Protein AF-A0A327KRS1-F1 (afdb_monomer)

Nearest PDB structures (foldseek):
  7c1i-assembly2_E  TM=8.859E-01  e=3.711E-02  Pseudomonas aeruginosa
  2a0b-assembly1_A  TM=8.156E-01  e=4.240E-01  Escherichia coli
  8rqj-assembly1_A  TM=5.966E-01  e=6.302E-02  Thermochaetoides thermophila
  8pbw-assembly1_B  TM=5.600E-01  e=7.387E-02  Thermochaetoides thermophila
  6zdv-assembly1_A  TM=6.698E-01  e=2.308E+00  Homo sapiens

Mean predicted aligned error: 3.12 Å

Radius of gyration: 14.36 Å; Cα contact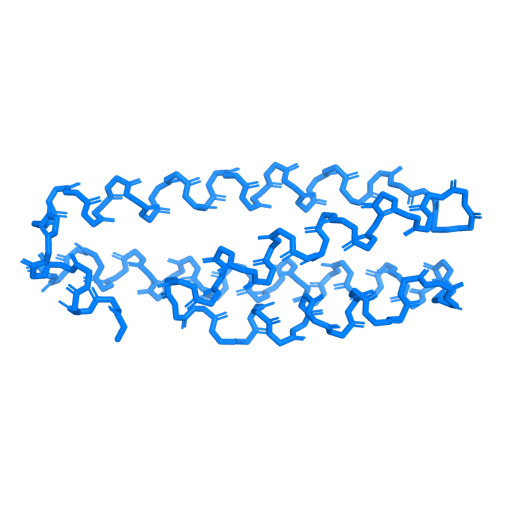s (8 Å, |Δi|>4): 101; chains: 1; bounding box: 36×22×40 Å

Organism: NCBI:txid29408

Sequence (107 aa):
MLAMLAEEIGEDGLALAVQVFLRESDARLARMSDLCPELARDTIAVEAHTLKGAAATLGAVALAALAAELEADAAIITTEDYRVQIARLDTALAHARTHLVALAAAA

InterPro domains:
  IPR008207 Signal transduction histidine kinase, phosphotransfer (Hpt) domain [PF01627] (18-96)
  IPR008207 Signal transduction histidine kinase, phosphotransfer (Hpt) domain [PS50894] (10-103)
  IPR036641 HPT domain superfamily [G3DSA:1.20.120.160] (1-102)
  IPR036641 HPT domain superfamily [SSF47226] (2-100)

Structure (mmCIF, N/CA/C/O backbone):
data_AF-A0A327KRS1-F1
#
_entry.id   AF-A0A327KRS1-F1
#
loop_
_atom_site.group_PDB
_atom_site.id
_atom_site.type_symbol
_atom_site.label_atom_id
_atom_site.label_alt_id
_atom_site.label_comp_id
_atom_site.label_asym_id
_atom_site.label_entity_id
_atom_site.label_seq_id
_atom_site.pdbx_PDB_ins_code
_atom_site.Cartn_x
_atom_site.Cartn_y
_atom_site.Cartn_z
_atom_site.occupancy
_atom_site.B_iso_or_equiv
_atom_site.auth_seq_id
_atom_site.auth_comp_id
_atom_site.auth_asym_id
_atom_site.auth_atom_id
_atom_site.pdbx_PDB_model_num
ATOM 1 N N . MET A 1 1 ? -7.686 11.705 12.183 1.00 69.31 1 MET A N 1
ATOM 2 C CA . MET A 1 1 ? -8.162 11.066 10.937 1.00 69.31 1 MET A CA 1
ATOM 3 C C . MET A 1 1 ? -9.097 9.909 11.262 1.00 69.31 1 MET A C 1
ATOM 5 O O . MET A 1 1 ? -10.284 10.080 11.065 1.00 69.31 1 MET A O 1
ATOM 9 N N . LEU A 1 2 ? -8.619 8.817 11.874 1.00 73.69 2 LEU A N 1
ATOM 10 C CA . LEU A 1 2 ? -9.471 7.675 12.262 1.00 73.69 2 LEU A CA 1
ATOM 11 C C . LEU A 1 2 ? -10.607 8.031 13.229 1.00 73.69 2 LEU A C 1
ATOM 13 O O . LEU A 1 2 ? -11.724 7.593 13.011 1.00 73.69 2 LEU A O 1
ATOM 17 N N . ALA A 1 3 ? -10.345 8.871 14.237 1.00 70.44 3 ALA A N 1
ATOM 18 C CA . ALA A 1 3 ? -11.387 9.335 15.159 1.00 70.44 3 ALA A CA 1
ATOM 19 C C . ALA A 1 3 ? -12.515 10.113 14.448 1.00 70.44 3 ALA A C 1
ATOM 21 O O . ALA A 1 3 ? -13.676 9.931 14.774 1.00 70.44 3 ALA A O 1
ATOM 22 N N . MET A 1 4 ? -12.183 10.910 13.422 1.00 73.12 4 MET A N 1
ATOM 23 C CA . MET A 1 4 ? -13.196 11.617 12.622 1.00 73.12 4 MET A CA 1
ATOM 24 C C . MET A 1 4 ? -14.008 10.643 11.762 1.00 73.12 4 MET A C 1
ATOM 26 O O . MET A 1 4 ? -15.211 10.810 11.624 1.00 73.12 4 MET A O 1
ATOM 30 N N . LEU A 1 5 ? -13.361 9.603 11.216 1.00 76.69 5 LEU A N 1
ATOM 31 C CA . LEU A 1 5 ? -14.077 8.536 10.516 1.00 76.69 5 LEU A CA 1
ATOM 32 C C . LEU A 1 5 ? -15.030 7.802 11.471 1.00 76.69 5 L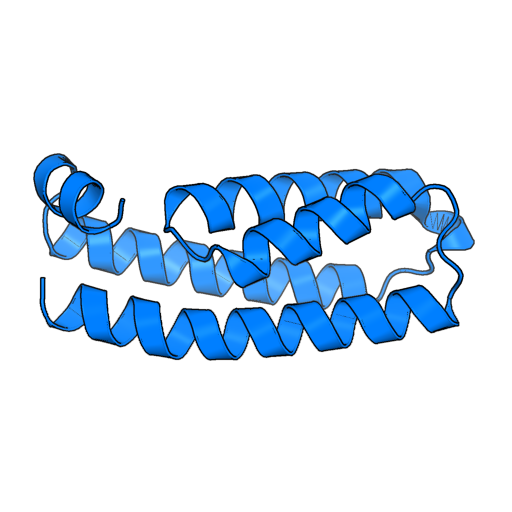EU A C 1
ATOM 34 O O . LEU A 1 5 ? -16.170 7.555 11.104 1.00 76.69 5 LEU A O 1
ATOM 38 N N . ALA A 1 6 ? -14.593 7.492 12.697 1.00 75.06 6 ALA A N 1
ATOM 39 C CA . ALA A 1 6 ? -15.432 6.851 13.712 1.00 75.06 6 ALA A CA 1
ATOM 40 C C . ALA A 1 6 ? -16.699 7.669 14.015 1.00 75.06 6 ALA A C 1
ATOM 42 O O . ALA A 1 6 ? -17.791 7.113 14.076 1.00 75.06 6 ALA A O 1
ATOM 43 N N . GLU A 1 7 ? -16.562 8.991 14.145 1.00 79.12 7 GLU A N 1
ATOM 44 C CA . GLU A 1 7 ? -17.692 9.908 14.343 1.00 79.12 7 GLU A CA 1
ATOM 45 C C . GLU A 1 7 ? -18.666 9.918 13.149 1.00 79.12 7 GLU A C 1
ATOM 47 O O . GLU A 1 7 ? -19.864 10.120 13.337 1.00 79.12 7 GLU A O 1
ATOM 52 N N . GLU A 1 8 ? -18.173 9.685 11.929 1.00 82.44 8 GLU A N 1
ATOM 53 C CA . GLU A 1 8 ? -18.971 9.723 10.699 1.00 82.44 8 GLU A CA 1
ATOM 54 C C . GLU A 1 8 ? -19.702 8.402 10.404 1.00 82.44 8 GLU A C 1
ATOM 56 O O . GLU A 1 8 ? -20.870 8.422 10.013 1.00 82.44 8 GLU A O 1
ATOM 61 N N . ILE A 1 9 ? -19.032 7.255 10.575 1.00 84.44 9 ILE A N 1
ATOM 62 C CA . ILE A 1 9 ? -19.553 5.935 10.164 1.00 84.44 9 ILE A CA 1
ATOM 63 C C . ILE A 1 9 ? -19.800 4.961 11.327 1.00 84.44 9 ILE A C 1
ATOM 65 O O . ILE A 1 9 ? -20.250 3.837 11.093 1.00 84.44 9 ILE A O 1
ATOM 69 N N . GLY A 1 10 ? -19.541 5.384 12.566 1.00 86.81 10 GLY A N 1
ATOM 70 C CA . GLY A 1 10 ? -19.655 4.558 13.768 1.00 86.81 10 GLY A CA 1
ATOM 71 C C . GLY A 1 10 ? -18.530 3.527 13.918 1.00 86.81 10 GLY A C 1
ATOM 72 O O . GLY A 1 10 ? -17.752 3.276 12.995 1.00 86.81 10 GLY A O 1
ATOM 73 N N . GLU A 1 11 ? -18.463 2.902 15.093 1.00 84.94 11 GLU A N 1
ATOM 74 C CA . GLU A 1 11 ? -17.439 1.913 15.472 1.00 84.94 11 GLU A CA 1
ATOM 75 C C . GLU A 1 11 ? -17.440 0.689 14.536 1.00 84.94 11 GLU A C 1
ATOM 77 O O . GLU A 1 11 ? -16.406 0.327 13.969 1.00 84.94 11 GLU A O 1
ATOM 82 N N . ASP A 1 12 ? -18.619 0.113 14.271 1.00 87.06 12 ASP A N 1
ATOM 83 C CA . ASP A 1 12 ? -18.783 -1.020 13.348 1.00 87.06 12 ASP A CA 1
ATOM 84 C C . ASP A 1 12 ? -18.357 -0.662 11.913 1.00 87.06 12 ASP A C 1
ATOM 86 O O . ASP A 1 12 ? -17.716 -1.457 11.214 1.00 87.06 12 ASP A O 1
ATOM 90 N N . GLY A 1 13 ? -18.687 0.557 11.471 1.00 88.62 13 GLY A N 1
ATOM 91 C CA . GLY A 1 13 ? -18.293 1.075 10.165 1.00 88.62 13 GLY A CA 1
ATOM 92 C C . GLY A 1 13 ? -16.781 1.248 10.059 1.00 88.62 13 GLY A C 1
ATOM 93 O O . GLY A 1 13 ? -16.180 0.848 9.058 1.00 88.62 13 GLY A O 1
ATOM 94 N N . LEU A 1 14 ? -16.146 1.779 11.107 1.00 89.94 14 LEU A N 1
ATOM 95 C CA . LEU A 1 14 ? -14.696 1.927 11.182 1.00 89.94 14 LEU A CA 1
ATOM 96 C C . LEU A 1 14 ? -13.994 0.566 11.149 1.00 89.94 14 LEU A C 1
ATOM 98 O O . LEU A 1 14 ? -13.041 0.387 10.386 1.00 89.94 14 LEU A O 1
ATOM 102 N N . ALA A 1 15 ? -14.468 -0.402 11.935 1.00 91.31 15 ALA A N 1
ATOM 103 C CA . ALA A 1 15 ? -13.909 -1.749 11.966 1.00 91.31 15 ALA A CA 1
ATOM 104 C C . ALA A 1 15 ? -13.981 -2.418 10.583 1.00 91.31 15 ALA A C 1
ATOM 106 O O . ALA A 1 15 ? -12.992 -2.996 10.118 1.00 91.31 15 ALA A O 1
ATOM 107 N N . LEU A 1 16 ? -15.113 -2.285 9.884 1.00 93.38 16 LEU A N 1
ATOM 108 C CA . LEU A 1 16 ? -15.261 -2.779 8.516 1.00 93.38 16 LEU A CA 1
ATOM 109 C C . LEU A 1 16 ? -14.321 -2.057 7.542 1.00 93.38 16 LEU A C 1
ATOM 111 O O . LEU A 1 16 ? -13.663 -2.716 6.735 1.00 93.38 16 LEU A O 1
ATOM 115 N N . ALA A 1 17 ? -14.210 -0.729 7.629 1.00 93.25 17 ALA A N 1
ATOM 116 C CA . ALA A 1 17 ? -13.324 0.059 6.776 1.00 93.25 17 ALA A CA 1
ATOM 117 C C . ALA A 1 17 ? -11.853 -0.355 6.943 1.00 93.25 17 ALA A C 1
ATOM 119 O O . ALA A 1 17 ? -11.152 -0.559 5.949 1.00 93.25 17 ALA A O 1
ATOM 120 N N . VAL A 1 18 ? -11.398 -0.564 8.184 1.00 95.62 18 VAL A N 1
ATOM 121 C CA . VAL A 1 18 ? -10.047 -1.066 8.478 1.00 95.62 18 VAL A CA 1
ATOM 122 C C . VAL A 1 18 ? -9.843 -2.467 7.897 1.00 95.62 18 VAL A C 1
ATOM 124 O O . VAL A 1 18 ? -8.827 -2.716 7.248 1.00 95.62 18 VAL A O 1
ATOM 127 N N . GLN A 1 19 ? -10.802 -3.383 8.065 1.00 96.12 19 GLN A N 1
ATOM 128 C CA . GLN A 1 19 ? -10.696 -4.735 7.502 1.00 96.12 19 GLN A CA 1
ATOM 129 C C . GLN A 1 19 ? -10.628 -4.736 5.971 1.00 96.12 19 GLN A C 1
ATOM 131 O O . GLN A 1 19 ? -9.811 -5.456 5.391 1.00 96.12 19 GLN A O 1
ATOM 136 N N . VAL A 1 20 ? -11.476 -3.940 5.312 1.00 96.81 20 VAL A N 1
ATOM 137 C CA . VAL A 1 20 ? -11.490 -3.795 3.849 1.00 96.81 20 VAL A CA 1
ATOM 138 C C . VAL A 1 20 ? -10.152 -3.250 3.369 1.00 96.81 20 VAL A C 1
ATOM 140 O O . VAL A 1 20 ? -9.521 -3.870 2.515 1.00 96.81 20 VAL A O 1
ATOM 143 N N . PHE A 1 21 ? -9.680 -2.157 3.968 1.00 97.38 21 PHE A N 1
ATOM 144 C CA . PHE A 1 21 ? -8.399 -1.553 3.625 1.00 97.38 21 PHE A CA 1
ATOM 145 C C . PHE A 1 21 ? -7.235 -2.537 3.727 1.00 97.38 21 PHE A C 1
ATOM 147 O O . PHE A 1 21 ? -6.427 -2.620 2.802 1.00 97.38 21 PHE A O 1
ATOM 154 N N . LEU A 1 22 ? -7.141 -3.282 4.832 1.00 98.00 22 LEU A N 1
ATOM 155 C CA . LEU A 1 22 ? -6.041 -4.220 5.045 1.00 98.00 22 LEU A CA 1
ATOM 156 C C . LEU A 1 22 ? -6.058 -5.334 3.998 1.00 98.00 22 LEU A C 1
ATOM 158 O O . LEU A 1 22 ? -5.035 -5.591 3.370 1.00 98.00 22 LEU A O 1
ATOM 162 N N . ARG A 1 23 ? -7.226 -5.936 3.750 1.00 98.25 23 ARG A N 1
ATOM 163 C CA . ARG A 1 23 ? -7.387 -6.993 2.743 1.00 98.25 23 ARG A CA 1
ATOM 164 C C . ARG A 1 23 ? -7.034 -6.504 1.339 1.00 98.25 23 ARG A C 1
ATOM 166 O O . ARG A 1 23 ? -6.361 -7.206 0.590 1.00 98.25 23 ARG A O 1
ATOM 173 N N . GLU A 1 24 ? -7.506 -5.320 0.964 1.00 98.06 24 GLU A N 1
ATOM 174 C CA . GLU A 1 24 ? -7.221 -4.755 -0.355 1.00 98.06 24 GLU A CA 1
ATOM 175 C C . GLU A 1 24 ? -5.757 -4.351 -0.510 1.00 98.06 24 GLU A C 1
ATOM 177 O O . GLU A 1 24 ? -5.201 -4.520 -1.595 1.00 98.06 24 GLU A O 1
ATOM 182 N N . SER A 1 25 ? -5.130 -3.852 0.557 1.00 98.19 25 SER A N 1
ATOM 183 C CA . SER A 1 25 ? -3.710 -3.496 0.556 1.00 98.19 25 SER A CA 1
ATOM 184 C C . SER A 1 25 ? -2.828 -4.737 0.440 1.00 98.19 25 SER A C 1
ATOM 186 O O . SER A 1 25 ? -1.925 -4.735 -0.391 1.00 98.19 25 SER A O 1
ATOM 188 N N . ASP A 1 26 ? -3.135 -5.822 1.163 1.00 98.19 26 ASP A N 1
ATOM 189 C CA . ASP A 1 26 ? -2.428 -7.107 1.024 1.00 98.19 26 ASP A CA 1
ATOM 190 C C . ASP A 1 26 ? -2.517 -7.630 -0.415 1.00 98.19 26 ASP A C 1
ATOM 192 O O . ASP A 1 26 ? -1.509 -7.953 -1.041 1.00 98.19 26 ASP A O 1
ATOM 196 N N . ALA A 1 27 ? -3.732 -7.667 -0.976 1.00 97.88 27 ALA A N 1
ATOM 197 C CA . ALA A 1 27 ? -3.948 -8.132 -2.343 1.00 97.88 27 ALA A CA 1
ATOM 198 C C . ALA A 1 27 ? -3.202 -7.269 -3.371 1.00 97.88 27 ALA A C 1
ATOM 200 O O . ALA A 1 27 ? -2.780 -7.766 -4.413 1.00 97.88 27 ALA A O 1
ATOM 201 N N . ARG A 1 28 ? -3.050 -5.972 -3.096 1.00 97.50 28 ARG A N 1
ATOM 202 C CA . ARG A 1 28 ? -2.336 -5.036 -3.962 1.00 97.50 28 ARG A CA 1
ATOM 203 C C . ARG A 1 28 ? -0.828 -5.216 -3.897 1.00 97.50 28 ARG A C 1
ATOM 205 O O . ARG A 1 28 ? -0.197 -5.254 -4.948 1.00 97.50 28 ARG A O 1
ATOM 212 N N . LEU A 1 29 ? -0.263 -5.360 -2.698 1.00 97.69 29 LEU A N 1
ATOM 213 C CA . LEU A 1 29 ? 1.164 -5.642 -2.532 1.00 97.69 29 LEU A CA 1
ATOM 214 C C . LEU A 1 29 ? 1.532 -6.985 -3.168 1.00 97.69 29 LEU A C 1
ATOM 216 O O . LEU A 1 29 ? 2.511 -7.037 -3.902 1.00 97.69 29 LEU A O 1
ATOM 220 N N . ALA A 1 30 ? 0.688 -8.011 -3.017 1.00 97.38 30 ALA A N 1
ATOM 221 C CA . ALA A 1 30 ? 0.873 -9.297 -3.691 1.00 97.38 30 ALA A CA 1
ATOM 222 C C . ALA A 1 30 ? 0.849 -9.178 -5.227 1.00 97.38 30 ALA A C 1
ATOM 224 O O . ALA A 1 30 ? 1.674 -9.772 -5.912 1.00 97.38 30 ALA A O 1
ATOM 225 N N . ARG A 1 31 ? -0.061 -8.375 -5.799 1.00 96.38 31 ARG A N 1
ATOM 226 C CA . ARG A 1 31 ? -0.038 -8.116 -7.250 1.00 96.38 31 ARG A CA 1
ATOM 227 C C . ARG A 1 31 ? 1.242 -7.408 -7.677 1.00 96.38 31 ARG A C 1
ATOM 229 O O . ARG A 1 31 ? 1.832 -7.787 -8.679 1.00 96.38 31 ARG A O 1
ATOM 236 N N . MET A 1 32 ? 1.659 -6.383 -6.935 1.00 97.25 32 MET A N 1
ATOM 237 C CA . MET A 1 32 ? 2.865 -5.619 -7.250 1.00 97.25 32 MET A CA 1
ATOM 238 C C . MET A 1 32 ? 4.141 -6.460 -7.108 1.00 97.25 32 MET A C 1
ATOM 240 O O . MET A 1 32 ? 5.035 -6.331 -7.938 1.00 97.25 32 MET A O 1
ATOM 244 N N . SER A 1 33 ? 4.221 -7.380 -6.141 1.00 96.56 33 SER A N 1
ATOM 245 C CA . SER A 1 33 ? 5.390 -8.258 -5.984 1.00 96.56 33 SER A CA 1
ATOM 246 C C . SER A 1 33 ? 5.649 -9.167 -7.190 1.00 96.56 33 SER A C 1
ATOM 248 O O . SER A 1 33 ? 6.789 -9.580 -7.396 1.00 96.56 33 SER A O 1
ATOM 250 N N . ASP A 1 34 ? 4.622 -9.435 -8.001 1.00 96.25 34 ASP A N 1
ATOM 251 C CA . ASP A 1 34 ? 4.711 -10.275 -9.200 1.00 96.25 34 ASP A CA 1
ATOM 252 C C . ASP A 1 34 ? 5.023 -9.478 -10.485 1.00 96.25 34 ASP A C 1
ATOM 254 O O . ASP A 1 34 ? 5.217 -10.065 -11.554 1.00 96.25 34 ASP A O 1
ATOM 258 N N . LEU A 1 35 ? 5.081 -8.142 -10.418 1.00 96.06 35 LEU A N 1
ATOM 259 C CA . LEU A 1 35 ? 5.340 -7.295 -11.583 1.00 96.06 35 LEU A CA 1
ATOM 260 C C . LEU A 1 35 ? 6.836 -7.190 -11.906 1.00 96.06 35 LEU A C 1
ATOM 262 O O . LEU A 1 35 ? 7.693 -7.066 -11.033 1.00 96.06 35 LEU A O 1
ATOM 266 N N . CYS A 1 36 ? 7.142 -7.143 -13.205 1.00 94.88 36 CYS A N 1
ATOM 267 C CA . CYS A 1 36 ? 8.440 -6.694 -13.706 1.00 94.88 36 CYS A CA 1
ATOM 268 C C . CYS A 1 36 ? 8.373 -5.177 -13.941 1.00 94.88 36 CYS A C 1
ATOM 270 O O . CYS A 1 36 ? 7.603 -4.741 -14.807 1.00 94.88 36 CYS A O 1
ATOM 272 N N . PRO A 1 37 ? 9.144 -4.356 -13.204 1.00 93.88 37 PRO A N 1
ATOM 273 C CA . PRO A 1 37 ? 8.987 -2.910 -13.258 1.00 93.88 37 PRO A CA 1
ATOM 274 C C . PRO A 1 37 ? 9.306 -2.329 -14.631 1.00 93.88 37 PRO A C 1
ATOM 276 O O . PRO A 1 37 ? 8.623 -1.410 -15.065 1.00 93.88 37 PRO A O 1
ATOM 279 N N . GLU A 1 38 ? 10.244 -2.910 -15.377 1.00 94.12 38 GLU A N 1
ATOM 280 C CA . GLU A 1 38 ? 10.591 -2.489 -16.737 1.00 94.12 38 GLU A CA 1
ATOM 281 C C . GLU A 1 38 ? 9.448 -2.677 -17.742 1.00 94.12 38 GLU A C 1
ATOM 283 O O . GLU A 1 38 ? 9.418 -1.980 -18.754 1.00 94.12 38 GLU A O 1
ATOM 288 N N . LEU A 1 39 ? 8.506 -3.583 -17.465 1.00 96.44 39 LEU A N 1
ATOM 289 C CA . LEU A 1 39 ? 7.382 -3.905 -18.348 1.00 96.44 39 LEU A CA 1
ATOM 290 C C . LEU A 1 39 ? 6.039 -3.349 -17.852 1.00 96.44 39 LEU A C 1
ATOM 292 O O . LEU A 1 39 ? 5.086 -3.305 -18.624 1.00 96.44 39 LEU A O 1
ATOM 296 N N . ALA A 1 40 ? 5.951 -2.939 -16.584 1.00 97.06 40 ALA A N 1
ATOM 297 C CA . ALA A 1 40 ? 4.689 -2.621 -15.912 1.00 97.06 40 ALA A CA 1
ATOM 298 C C . ALA A 1 40 ? 4.682 -1.243 -15.224 1.00 97.06 40 ALA A C 1
ATOM 300 O O . ALA A 1 40 ? 3.962 -1.042 -14.247 1.00 97.06 40 ALA A O 1
ATOM 301 N N . ARG A 1 41 ? 5.472 -0.288 -15.734 1.00 97.25 41 ARG A N 1
ATOM 302 C CA . ARG A 1 41 ? 5.647 1.071 -15.181 1.00 97.25 41 ARG A CA 1
ATOM 303 C C . ARG A 1 41 ? 4.320 1.757 -14.833 1.00 97.25 41 ARG A C 1
ATOM 305 O O . ARG A 1 41 ? 4.124 2.174 -13.693 1.00 97.25 41 ARG A O 1
ATOM 312 N N . ASP A 1 42 ? 3.394 1.800 -15.788 1.00 97.88 42 ASP A N 1
ATOM 313 C CA . ASP A 1 42 ? 2.094 2.460 -15.612 1.00 97.88 42 ASP A CA 1
ATOM 314 C C . ASP A 1 42 ? 1.222 1.740 -14.577 1.00 97.88 42 ASP A C 1
ATOM 316 O O . ASP A 1 42 ? 0.581 2.374 -13.740 1.00 97.88 42 ASP A O 1
ATOM 320 N N . THR A 1 43 ? 1.225 0.404 -14.589 1.00 97.88 43 THR A N 1
ATOM 321 C CA 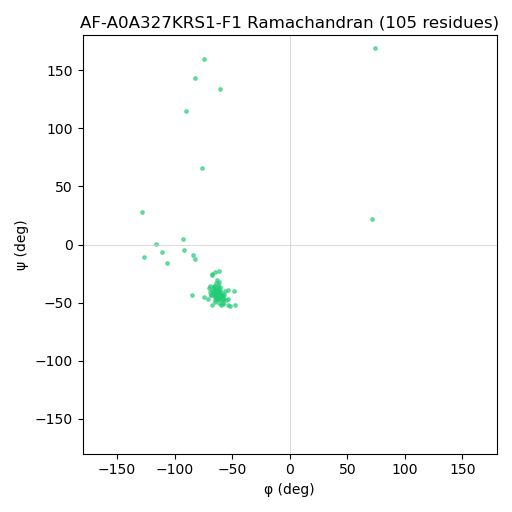. THR A 1 43 ? 0.486 -0.402 -13.609 1.00 97.88 43 THR A CA 1
ATOM 322 C C . THR A 1 43 ? 1.011 -0.173 -12.195 1.00 97.88 43 THR A C 1
ATOM 324 O O . THR A 1 43 ? 0.216 -0.008 -11.273 1.00 97.88 43 THR A O 1
ATOM 327 N N . ILE A 1 44 ? 2.333 -0.107 -12.022 1.00 98.38 44 ILE A N 1
ATOM 328 C CA . ILE A 1 44 ? 2.964 0.179 -10.729 1.00 98.38 44 ILE A CA 1
ATOM 329 C C . ILE A 1 44 ? 2.561 1.563 -10.231 1.00 98.38 44 ILE A C 1
ATOM 331 O O . ILE A 1 44 ? 2.154 1.690 -9.079 1.00 98.38 44 ILE A O 1
ATOM 335 N N . ALA A 1 45 ? 2.623 2.583 -11.092 1.00 98.38 45 ALA A N 1
ATOM 336 C CA . ALA A 1 45 ? 2.229 3.940 -10.727 1.00 98.38 45 ALA A CA 1
ATOM 337 C C . ALA A 1 45 ? 0.764 4.001 -10.259 1.00 98.38 45 ALA A C 1
ATOM 339 O O . ALA A 1 45 ? 0.466 4.609 -9.233 1.00 98.38 45 ALA A O 1
ATOM 340 N N . VAL A 1 46 ? -0.146 3.320 -10.965 1.00 98.31 46 VAL A N 1
ATOM 341 C CA . VAL A 1 46 ? -1.570 3.258 -10.599 1.00 98.31 46 VAL A CA 1
ATOM 342 C C . VAL A 1 46 ? -1.784 2.543 -9.264 1.00 98.31 46 VAL A C 1
ATOM 344 O O . VAL A 1 46 ? -2.462 3.079 -8.389 1.00 98.31 46 VAL A O 1
ATOM 347 N N . GLU A 1 47 ? -1.199 1.362 -9.068 1.00 98.38 47 GLU A N 1
ATOM 348 C CA . GLU A 1 47 ? -1.375 0.605 -7.822 1.00 98.38 47 GLU A CA 1
ATOM 349 C C . GLU A 1 47 ? -0.773 1.357 -6.619 1.00 98.38 47 GLU A C 1
ATOM 351 O O . GLU A 1 47 ? -1.385 1.417 -5.545 1.00 98.38 47 GLU A O 1
ATOM 356 N N . ALA A 1 48 ? 0.378 2.010 -6.809 1.00 98.50 48 ALA A N 1
ATOM 357 C CA . ALA A 1 48 ? 0.999 2.873 -5.808 1.00 98.50 48 ALA A CA 1
ATOM 358 C C . ALA A 1 48 ? 0.118 4.093 -5.481 1.00 98.50 48 ALA A C 1
ATOM 360 O O . ALA A 1 48 ? -0.131 4.372 -4.306 1.00 98.50 48 ALA A O 1
ATOM 361 N N . HIS A 1 49 ? -0.455 4.756 -6.490 1.00 98.50 49 HIS A N 1
ATOM 362 C CA . HIS A 1 49 ? -1.396 5.863 -6.306 1.00 98.50 49 HIS A CA 1
ATOM 363 C C . HIS A 1 49 ? -2.622 5.449 -5.480 1.00 98.50 49 HIS A C 1
ATOM 365 O O . HIS A 1 49 ? -3.010 6.133 -4.526 1.00 98.50 49 HIS A O 1
ATOM 371 N N . THR A 1 50 ? -3.231 4.307 -5.812 1.00 98.12 50 THR A N 1
ATOM 372 C CA . THR A 1 50 ? -4.384 3.779 -5.072 1.00 98.12 50 THR A CA 1
ATOM 373 C C . THR A 1 50 ? -4.006 3.423 -3.631 1.00 98.12 50 THR A C 1
ATOM 375 O O . THR A 1 50 ? -4.780 3.686 -2.708 1.00 98.12 50 THR A O 1
ATOM 378 N N . LEU A 1 51 ? -2.814 2.856 -3.399 1.00 98.56 51 LEU A N 1
ATOM 379 C CA . LEU A 1 51 ? -2.312 2.556 -2.050 1.00 98.56 51 LEU A CA 1
ATOM 380 C C . LEU A 1 51 ? -2.084 3.809 -1.223 1.00 98.56 51 LEU A C 1
ATOM 382 O O . LEU A 1 51 ? -2.546 3.867 -0.084 1.00 98.56 51 LEU A O 1
ATOM 386 N N . LYS A 1 52 ? -1.455 4.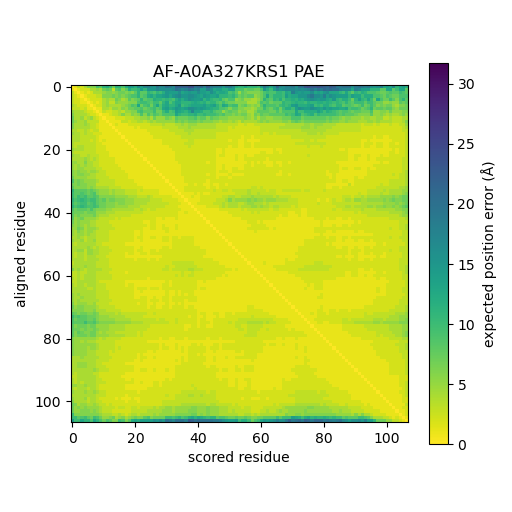823 -1.812 1.00 98.25 52 LYS A N 1
ATOM 387 C CA . LYS A 1 52 ? -1.244 6.129 -1.192 1.00 98.25 52 LYS A CA 1
ATOM 388 C C . LYS A 1 52 ? -2.561 6.723 -0.698 1.00 98.25 52 LYS A C 1
ATOM 390 O O . LYS A 1 52 ? -2.654 7.091 0.470 1.00 98.25 52 LYS A O 1
ATOM 395 N N . GLY A 1 53 ? -3.575 6.788 -1.564 1.00 97.44 53 GLY A N 1
ATOM 396 C CA . GLY A 1 53 ? -4.883 7.352 -1.220 1.00 97.44 53 GLY A CA 1
ATOM 397 C C . GLY A 1 53 ? -5.554 6.605 -0.068 1.00 97.44 53 GLY A C 1
ATOM 398 O O . GLY A 1 53 ? -5.895 7.211 0.945 1.00 97.44 53 GLY A O 1
ATOM 399 N N . ALA A 1 54 ? -5.667 5.279 -0.182 1.00 96.25 54 ALA A N 1
ATOM 400 C CA . ALA A 1 54 ? -6.311 4.454 0.839 1.00 96.25 54 ALA A CA 1
ATOM 401 C C . ALA A 1 54 ? -5.585 4.522 2.198 1.00 96.25 54 ALA A C 1
ATOM 403 O O . ALA A 1 54 ? -6.219 4.662 3.245 1.00 96.25 54 ALA A O 1
ATOM 404 N N . ALA A 1 55 ? -4.248 4.482 2.185 1.00 97.38 55 ALA A N 1
ATOM 405 C CA . ALA A 1 55 ? -3.433 4.607 3.389 1.00 97.38 55 ALA A CA 1
ATOM 406 C C . ALA A 1 55 ? -3.579 5.994 4.032 1.00 97.38 55 ALA A C 1
ATOM 408 O O . ALA A 1 55 ? -3.688 6.095 5.255 1.00 97.38 55 ALA A O 1
ATOM 409 N N . ALA A 1 56 ? -3.633 7.059 3.226 1.00 96.12 56 ALA A N 1
ATOM 410 C CA . ALA A 1 56 ? -3.851 8.414 3.716 1.00 96.12 56 ALA A CA 1
ATOM 411 C C . ALA A 1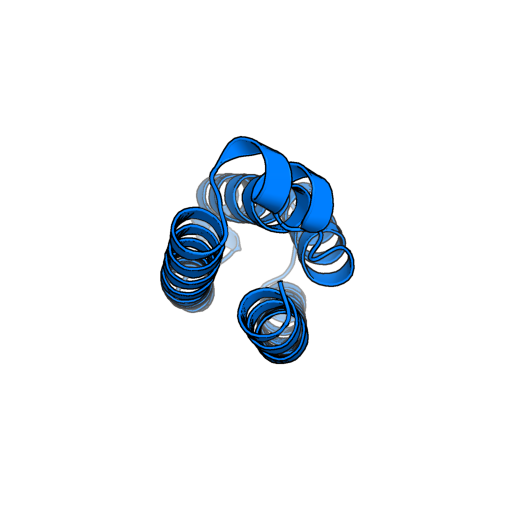 56 ? -5.224 8.560 4.387 1.00 96.12 56 ALA A C 1
ATOM 413 O O . ALA A 1 56 ? -5.287 9.098 5.489 1.00 96.12 56 ALA A O 1
ATOM 414 N N . THR A 1 57 ? -6.297 8.018 3.800 1.00 93.12 57 THR A N 1
ATOM 415 C CA . THR A 1 57 ? -7.655 8.062 4.377 1.00 93.12 57 THR A CA 1
ATOM 416 C C . THR A 1 57 ? -7.718 7.472 5.786 1.00 93.12 57 THR A C 1
ATOM 418 O O . THR A 1 57 ? -8.372 8.037 6.660 1.00 93.12 57 THR A O 1
ATOM 421 N N . LEU A 1 58 ? -7.001 6.376 6.045 1.00 93.38 58 LEU A N 1
ATOM 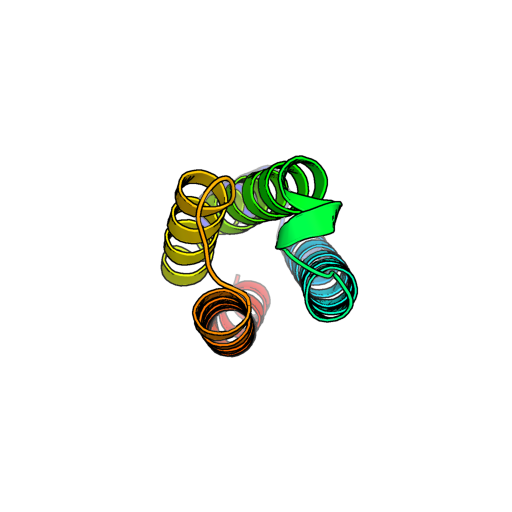422 C CA . LEU A 1 58 ? -6.961 5.745 7.370 1.00 93.38 58 LEU A CA 1
ATOM 423 C C . LEU A 1 58 ? -5.806 6.229 8.254 1.00 93.38 58 LEU A C 1
ATOM 425 O O . LEU A 1 58 ? -5.621 5.729 9.358 1.00 93.38 58 LEU A O 1
ATOM 429 N N . GLY A 1 59 ? -5.026 7.218 7.815 1.00 94.44 59 GLY A N 1
ATOM 430 C CA . GLY A 1 59 ? -3.919 7.760 8.603 1.00 94.44 59 GLY A CA 1
ATOM 431 C C . GLY A 1 59 ? -2.712 6.827 8.740 1.00 94.44 59 GLY A C 1
ATOM 432 O O . GLY A 1 59 ? -1.900 7.017 9.643 1.00 94.44 59 GLY A O 1
ATOM 433 N N . ALA A 1 60 ? -2.541 5.853 7.843 1.00 96.31 60 ALA A N 1
ATOM 434 C CA . ALA A 1 60 ? -1.337 5.029 7.741 1.00 96.31 60 ALA A CA 1
ATOM 435 C C . ALA A 1 60 ? -0.193 5.821 7.071 1.00 96.31 60 ALA A C 1
ATOM 437 O O . ALA A 1 60 ? 0.244 5.512 5.964 1.00 96.31 60 ALA A O 1
ATOM 438 N N . VAL A 1 61 ? 0.278 6.873 7.750 1.00 96.81 61 VAL A N 1
ATOM 439 C CA . VAL A 1 61 ? 1.166 7.915 7.196 1.00 96.81 61 VAL A CA 1
ATOM 440 C C . VAL A 1 61 ? 2.431 7.346 6.551 1.00 96.81 61 VAL A C 1
ATOM 442 O O . VAL A 1 61 ? 2.762 7.720 5.430 1.00 96.81 61 VAL A O 1
ATOM 445 N N . ALA A 1 62 ? 3.124 6.424 7.225 1.00 98.00 62 ALA A N 1
ATOM 446 C CA . ALA A 1 62 ? 4.358 5.839 6.698 1.00 98.00 62 ALA A CA 1
ATOM 447 C C . ALA A 1 62 ? 4.117 5.025 5.414 1.00 98.00 62 ALA A C 1
ATOM 449 O O . ALA A 1 62 ? 4.884 5.133 4.462 1.00 98.00 62 ALA A O 1
ATOM 450 N N . LEU A 1 63 ? 3.025 4.255 5.365 1.00 98.62 63 LEU A N 1
ATOM 451 C CA . LEU A 1 63 ? 2.650 3.489 4.177 1.00 98.62 63 LEU A CA 1
ATOM 452 C C . LEU A 1 63 ? 2.271 4.418 3.017 1.00 98.62 63 LEU A C 1
ATOM 454 O O . LEU A 1 63 ? 2.694 4.190 1.888 1.00 98.62 63 LEU A O 1
ATOM 458 N N . ALA A 1 64 ? 1.524 5.489 3.300 1.00 98.69 64 ALA A N 1
ATOM 459 C CA . ALA A 1 64 ? 1.153 6.481 2.297 1.00 98.69 64 ALA A CA 1
ATOM 460 C C . ALA A 1 64 ? 2.381 7.190 1.699 1.00 98.69 64 ALA A C 1
ATOM 462 O O . ALA A 1 64 ? 2.435 7.397 0.490 1.00 98.69 64 ALA A O 1
ATOM 463 N N . ALA A 1 65 ? 3.377 7.523 2.526 1.00 98.75 65 ALA A N 1
ATOM 464 C CA . ALA A 1 65 ? 4.619 8.148 2.074 1.00 98.75 65 ALA A CA 1
ATOM 465 C C . ALA A 1 65 ? 5.432 7.220 1.158 1.00 98.75 65 ALA A C 1
ATOM 467 O O . ALA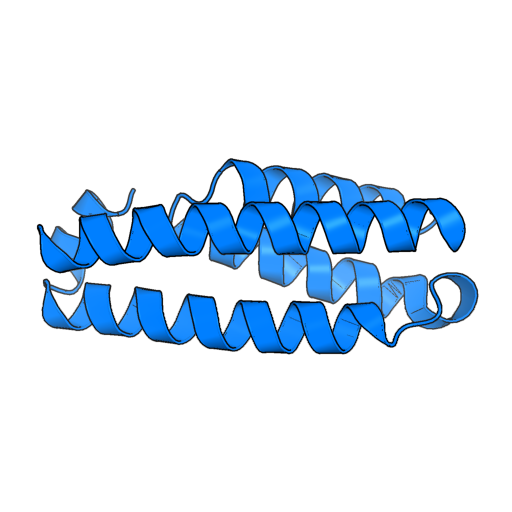 A 1 65 ? 5.817 7.624 0.066 1.00 98.75 65 ALA A O 1
ATOM 468 N N . LEU A 1 66 ? 5.617 5.958 1.552 1.00 98.75 66 LEU A N 1
ATOM 469 C CA . LEU A 1 66 ? 6.316 4.963 0.731 1.00 98.75 66 LEU A CA 1
ATOM 470 C C . LEU A 1 66 ? 5.596 4.688 -0.594 1.00 98.75 66 LEU A C 1
ATOM 472 O O . LEU A 1 66 ? 6.238 4.520 -1.628 1.00 98.75 66 LEU A O 1
ATOM 476 N N . ALA A 1 67 ? 4.262 4.660 -0.580 1.00 98.75 67 ALA A N 1
ATOM 477 C CA . ALA A 1 67 ? 3.478 4.508 -1.799 1.00 98.75 67 ALA A CA 1
ATOM 478 C C . ALA A 1 67 ? 3.640 5.723 -2.728 1.00 98.75 67 ALA A C 1
ATOM 480 O O . ALA A 1 67 ? 3.733 5.552 -3.938 1.00 98.75 67 ALA A O 1
ATOM 481 N N . ALA A 1 68 ? 3.741 6.936 -2.176 1.00 98.75 68 ALA A N 1
ATOM 482 C CA . ALA A 1 68 ? 4.028 8.139 -2.955 1.00 98.75 68 ALA A CA 1
ATOM 483 C C . ALA A 1 68 ? 5.450 8.136 -3.551 1.00 98.75 68 ALA A C 1
ATOM 485 O O . ALA A 1 68 ? 5.616 8.546 -4.697 1.00 98.75 68 ALA A O 1
ATOM 486 N N . GLU A 1 69 ? 6.454 7.652 -2.806 1.00 98.62 69 GLU A N 1
ATOM 487 C CA . GLU A 1 69 ? 7.814 7.434 -3.330 1.00 98.62 69 GLU A CA 1
ATOM 488 C C . GLU A 1 69 ? 7.775 6.476 -4.532 1.00 98.62 69 GLU A C 1
ATOM 490 O O . GLU A 1 69 ? 8.259 6.810 -5.610 1.00 98.62 69 GLU A O 1
ATOM 495 N N . LEU A 1 70 ? 7.130 5.312 -4.382 1.00 98.62 70 LEU A N 1
ATOM 496 C CA . LEU A 1 70 ? 7.029 4.331 -5.464 1.00 98.62 70 LEU A CA 1
ATOM 497 C C . LEU A 1 70 ? 6.262 4.865 -6.684 1.00 98.62 70 LEU A C 1
ATOM 499 O O . LEU A 1 70 ? 6.665 4.597 -7.811 1.00 98.62 70 LEU A O 1
ATOM 503 N N . GLU A 1 71 ? 5.173 5.608 -6.480 1.00 98.69 71 GLU A N 1
ATOM 504 C CA . GLU A 1 71 ? 4.400 6.237 -7.561 1.00 98.69 71 GLU A CA 1
ATOM 505 C C . GLU A 1 71 ? 5.262 7.206 -8.382 1.00 98.69 71 GLU A C 1
ATOM 507 O O . GLU A 1 71 ? 5.213 7.175 -9.611 1.00 98.69 71 GLU A O 1
ATOM 512 N N . ALA A 1 72 ? 6.066 8.040 -7.716 1.00 98.38 72 ALA A N 1
ATOM 513 C CA . ALA A 1 72 ? 6.947 9.005 -8.372 1.00 98.38 72 ALA A CA 1
ATOM 514 C C . ALA A 1 72 ? 8.103 8.325 -9.121 1.00 98.38 72 ALA A C 1
ATOM 516 O O . ALA A 1 72 ? 8.425 8.704 -10.249 1.00 98.38 72 ALA A O 1
ATOM 517 N N . ASP A 1 73 ? 8.691 7.292 -8.518 1.00 97.75 73 ASP A N 1
ATOM 518 C CA . ASP A 1 73 ? 9.846 6.593 -9.079 1.00 97.75 73 ASP A CA 1
ATOM 519 C C . ASP A 1 73 ? 9.455 5.518 -10.099 1.00 97.75 73 ASP A C 1
ATOM 521 O O . ASP A 1 73 ? 10.324 4.995 -10.802 1.00 97.75 73 ASP A O 1
ATOM 525 N N . ALA A 1 74 ? 8.162 5.196 -10.228 1.00 97.50 74 ALA A N 1
ATOM 526 C CA . ALA A 1 74 ? 7.657 4.094 -11.042 1.00 97.50 74 ALA A CA 1
ATOM 527 C C . ALA A 1 74 ? 8.251 4.082 -12.453 1.00 97.50 74 ALA A C 1
ATOM 529 O O . ALA A 1 74 ? 8.612 3.012 -12.931 1.00 97.50 74 ALA A O 1
ATOM 530 N N . ALA A 1 75 ? 8.423 5.249 -13.087 1.00 97.06 75 ALA A N 1
ATOM 531 C CA . ALA A 1 75 ? 8.952 5.395 -14.445 1.00 97.06 75 ALA A CA 1
ATOM 532 C C . ALA A 1 75 ? 10.436 5.004 -14.604 1.00 97.06 75 ALA A C 1
ATOM 534 O O . ALA A 1 75 ? 10.849 4.630 -15.702 1.00 97.06 75 ALA A O 1
ATOM 535 N N . ILE A 1 76 ? 11.235 5.092 -13.537 1.00 97.12 76 ILE A N 1
ATOM 536 C CA . ILE A 1 76 ? 12.703 4.971 -13.594 1.00 97.12 76 ILE A CA 1
ATOM 537 C C . ILE A 1 76 ? 13.284 3.921 -12.640 1.00 97.12 76 ILE A C 1
ATOM 539 O O . ILE A 1 76 ? 14.459 3.585 -12.760 1.00 97.12 76 ILE A O 1
ATOM 543 N N . ILE A 1 77 ? 12.487 3.388 -11.711 1.00 97.88 77 ILE A N 1
ATOM 544 C CA . ILE A 1 77 ? 12.957 2.479 -10.660 1.00 97.88 77 ILE A CA 1
ATOM 545 C C . ILE A 1 77 ? 13.567 1.193 -11.234 1.00 97.88 77 ILE A C 1
ATOM 547 O O . ILE A 1 77 ? 13.002 0.567 -12.131 1.00 97.88 77 ILE A O 1
ATOM 551 N N . THR A 1 78 ? 14.723 0.766 -10.736 1.00 97.50 78 THR A N 1
ATOM 552 C CA . THR A 1 78 ? 15.343 -0.492 -11.180 1.00 97.50 78 THR A CA 1
ATOM 553 C C . THR A 1 78 ? 14.605 -1.703 -10.598 1.00 97.50 78 THR A C 1
ATOM 555 O O . THR A 1 78 ? 13.920 -1.582 -9.584 1.00 97.50 78 THR A O 1
ATOM 558 N N . THR A 1 79 ? 14.748 -2.897 -11.186 1.00 96.62 79 THR A N 1
ATOM 559 C CA . THR A 1 79 ? 14.234 -4.136 -10.563 1.00 96.62 79 THR A CA 1
ATOM 560 C C . THR A 1 79 ? 14.726 -4.333 -9.124 1.00 96.62 79 THR A C 1
ATOM 562 O O . THR A 1 79 ? 13.965 -4.800 -8.276 1.00 96.62 79 THR A O 1
ATOM 565 N N . GLU A 1 80 ? 15.988 -4.006 -8.835 1.00 97.06 80 GLU A N 1
ATOM 566 C CA . GLU A 1 80 ? 16.560 -4.164 -7.493 1.00 97.06 80 GLU A CA 1
ATOM 567 C C . GLU A 1 80 ? 15.905 -3.204 -6.495 1.00 97.06 80 GLU A C 1
ATOM 569 O O . GLU A 1 80 ? 15.354 -3.651 -5.486 1.00 97.06 80 GLU A O 1
ATOM 574 N N . ASP A 1 81 ? 15.865 -1.912 -6.827 1.00 98.00 81 ASP A N 1
ATOM 575 C CA . ASP A 1 81 ? 15.237 -0.889 -5.987 1.00 98.00 81 ASP A CA 1
ATOM 576 C C . ASP A 1 81 ? 13.735 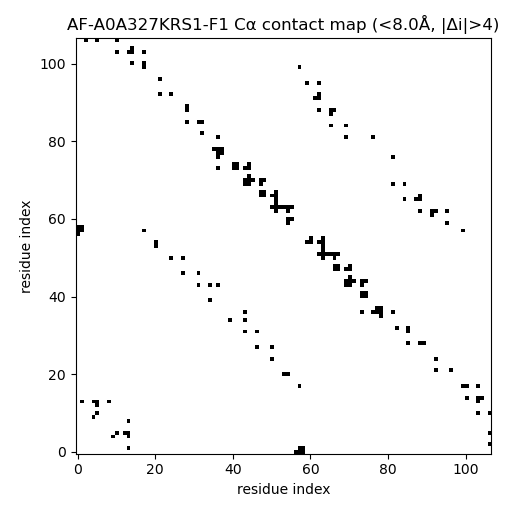-1.142 -5.820 1.00 98.00 81 ASP A C 1
ATOM 578 O O . ASP A 1 81 ? 13.180 -0.931 -4.742 1.00 98.00 81 ASP A O 1
ATOM 582 N N . TYR A 1 82 ? 13.070 -1.660 -6.856 1.00 98.38 82 TYR A N 1
ATOM 583 C CA . TYR A 1 82 ? 11.659 -2.022 -6.797 1.00 98.38 82 TYR A CA 1
ATOM 584 C C . TYR A 1 8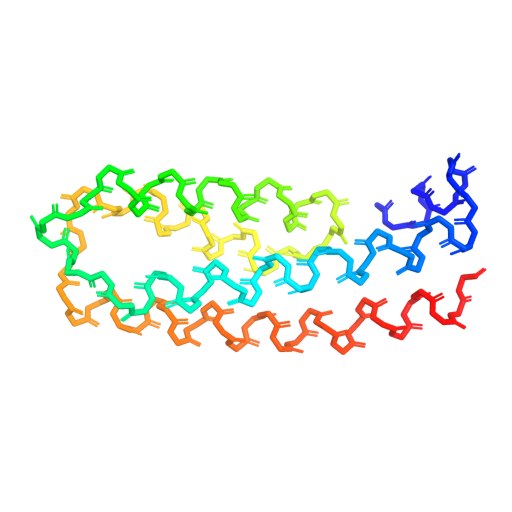2 ? 11.396 -3.108 -5.755 1.00 98.38 82 TYR A C 1
ATOM 586 O O . TYR A 1 82 ? 10.507 -2.953 -4.921 1.00 98.38 82 TYR A O 1
ATOM 594 N N . ARG A 1 83 ? 12.205 -4.175 -5.723 1.00 98.12 83 ARG A N 1
ATOM 595 C CA . ARG A 1 83 ? 12.078 -5.229 -4.700 1.00 98.12 83 ARG A CA 1
ATOM 596 C C . ARG A 1 83 ? 12.284 -4.685 -3.289 1.00 98.12 83 ARG A C 1
ATOM 598 O O . ARG A 1 83 ? 11.558 -5.076 -2.376 1.00 98.12 83 ARG A O 1
ATOM 605 N N . VAL A 1 84 ? 13.236 -3.767 -3.112 1.00 98.38 84 VAL A N 1
ATOM 606 C CA . VAL A 1 84 ? 13.452 -3.085 -1.828 1.00 98.38 84 VAL A CA 1
ATOM 607 C C . VAL A 1 84 ? 12.230 -2.244 -1.450 1.00 98.38 84 VAL A C 1
ATOM 609 O O . VAL A 1 84 ? 11.783 -2.308 -0.303 1.00 98.38 84 VAL A O 1
ATOM 612 N N . GLN A 1 85 ? 11.646 -1.505 -2.398 1.00 98.25 85 GLN A N 1
ATOM 613 C CA . GLN A 1 85 ? 10.432 -0.721 -2.159 1.00 98.25 85 GLN A CA 1
ATOM 614 C C . GLN A 1 85 ? 9.232 -1.592 -1.782 1.00 98.25 85 GLN A C 1
ATOM 616 O O . GLN A 1 85 ? 8.522 -1.251 -0.837 1.00 98.25 85 GLN A O 1
ATOM 621 N N . ILE A 1 86 ? 9.032 -2.738 -2.438 1.00 98.50 86 ILE A N 1
ATOM 622 C CA . ILE A 1 86 ? 7.967 -3.683 -2.069 1.00 98.50 86 ILE A CA 1
ATOM 623 C C . ILE A 1 86 ? 8.159 -4.192 -0.634 1.00 98.50 86 ILE A C 1
ATOM 625 O O . ILE A 1 86 ? 7.232 -4.106 0.168 1.00 98.50 86 ILE A O 1
ATOM 629 N N . ALA A 1 87 ? 9.373 -4.596 -0.249 1.00 98.50 87 ALA A N 1
ATOM 630 C CA . ALA A 1 87 ? 9.646 -5.042 1.120 1.00 98.50 87 ALA A CA 1
ATOM 631 C C . ALA A 1 87 ? 9.428 -3.933 2.175 1.00 98.50 87 ALA A C 1
ATOM 633 O O . ALA A 1 87 ? 8.941 -4.195 3.283 1.00 98.50 87 ALA A O 1
ATOM 634 N N . ARG A 1 88 ? 9.760 -2.675 1.840 1.00 98.69 88 ARG A N 1
ATOM 635 C CA . ARG A 1 88 ? 9.478 -1.504 2.692 1.00 98.69 88 ARG A CA 1
ATOM 636 C C . ARG A 1 88 ? 7.971 -1.292 2.858 1.00 98.69 88 ARG A C 1
ATOM 638 O O . ARG A 1 88 ? 7.522 -1.045 3.978 1.00 98.69 88 ARG A O 1
ATOM 645 N N . LEU A 1 89 ? 7.198 -1.414 1.778 1.00 98.75 89 LEU A N 1
ATOM 646 C CA . LEU A 1 89 ? 5.737 -1.306 1.798 1.00 98.75 89 LEU A CA 1
ATOM 647 C C . LEU A 1 89 ? 5.088 -2.416 2.633 1.00 98.75 89 LEU A C 1
ATOM 649 O O . LEU A 1 89 ? 4.247 -2.104 3.475 1.00 98.75 89 LEU A O 1
ATOM 653 N N . ASP A 1 90 ? 5.517 -3.671 2.476 1.00 98.50 90 ASP A N 1
ATOM 654 C CA . ASP A 1 90 ? 5.032 -4.803 3.282 1.00 98.50 90 ASP A CA 1
ATOM 655 C C . ASP A 1 90 ? 5.269 -4.569 4.777 1.00 98.50 90 ASP A C 1
ATOM 657 O O . ASP A 1 90 ? 4.364 -4.710 5.605 1.00 98.50 90 ASP A O 1
ATOM 661 N N . THR A 1 91 ? 6.480 -4.132 5.131 1.00 98.62 91 THR A N 1
ATOM 662 C CA . THR A 1 91 ? 6.835 -3.817 6.521 1.00 98.62 91 THR A CA 1
ATOM 663 C C . THR A 1 91 ? 5.961 -2.689 7.075 1.00 98.62 91 THR A C 1
ATOM 665 O O . THR A 1 91 ? 5.439 -2.781 8.189 1.00 98.62 91 THR A O 1
ATOM 668 N N . ALA A 1 92 ? 5.756 -1.624 6.297 1.00 98.56 92 ALA A N 1
ATOM 669 C CA . ALA A 1 92 ? 4.907 -0.510 6.704 1.00 98.56 92 ALA A CA 1
ATOM 670 C C . ALA A 1 92 ? 3.431 -0.916 6.839 1.00 98.56 92 ALA A C 1
ATOM 672 O O . ALA A 1 92 ? 2.768 -0.462 7.775 1.00 98.56 92 ALA A O 1
ATOM 673 N N . LEU A 1 93 ? 2.921 -1.791 5.967 1.00 98.50 93 LEU A N 1
ATOM 674 C CA . LEU A 1 93 ? 1.563 -2.325 6.066 1.00 98.50 93 LEU A CA 1
ATOM 675 C C . LEU A 1 93 ? 1.396 -3.197 7.315 1.00 98.50 93 LEU A C 1
ATOM 677 O O . LEU A 1 93 ? 0.394 -3.062 8.016 1.00 98.50 93 LEU A O 1
ATOM 681 N N . ALA A 1 94 ? 2.382 -4.030 7.652 1.00 98.31 94 ALA A N 1
ATOM 682 C CA . ALA A 1 94 ? 2.366 -4.821 8.881 1.00 98.31 94 ALA A CA 1
ATOM 683 C C . ALA A 1 94 ? 2.330 -3.931 10.137 1.00 98.31 94 ALA A C 1
ATOM 685 O O . ALA A 1 94 ? 1.542 -4.174 11.053 1.00 98.31 94 ALA A O 1
ATOM 686 N N . HIS A 1 95 ? 3.119 -2.854 10.170 1.00 98.06 95 HIS A N 1
ATOM 687 C CA . HIS A 1 95 ? 3.070 -1.881 11.265 1.00 98.06 95 HIS A CA 1
ATOM 688 C C . HIS A 1 95 ? 1.728 -1.145 11.329 1.00 98.06 95 HIS A C 1
ATOM 690 O O . HIS A 1 95 ? 1.160 -1.002 12.417 1.00 98.06 95 HIS A O 1
ATOM 696 N N . ALA A 1 96 ? 1.206 -0.703 10.182 1.00 97.19 96 ALA A N 1
ATOM 697 C CA . ALA A 1 96 ? -0.091 -0.042 10.096 1.00 97.19 96 ALA A CA 1
ATOM 698 C C . ALA A 1 96 ? -1.212 -0.965 10.584 1.00 97.19 96 ALA A C 1
ATOM 700 O O . ALA A 1 96 ? -2.035 -0.534 11.382 1.00 97.19 96 ALA A O 1
ATOM 701 N N . ARG A 1 97 ? -1.205 -2.245 10.195 1.00 97.88 97 ARG A N 1
ATOM 702 C CA . ARG A 1 97 ? -2.165 -3.258 10.656 1.00 97.88 97 ARG A CA 1
ATOM 703 C C . ARG A 1 97 ? -2.256 -3.307 12.173 1.00 97.88 97 ARG A C 1
ATOM 705 O O . ARG A 1 97 ? -3.354 -3.191 12.707 1.00 97.88 97 ARG A O 1
ATOM 712 N N . THR A 1 98 ? -1.123 -3.442 12.857 1.00 96.62 98 THR A N 1
ATOM 713 C CA . THR A 1 98 ? -1.092 -3.508 14.325 1.00 96.62 98 THR A CA 1
ATOM 714 C C . THR A 1 98 ? -1.725 -2.267 14.955 1.00 96.62 98 THR A C 1
ATOM 716 O O . THR A 1 98 ? -2.540 -2.388 15.864 1.00 96.62 98 THR A O 1
ATOM 719 N N . HIS A 1 99 ? -1.403 -1.076 14.442 1.00 95.00 99 HIS A N 1
ATOM 720 C CA . HIS A 1 99 ? -1.929 0.183 14.976 1.00 95.00 99 HIS A CA 1
ATOM 721 C C . HIS A 1 99 ? -3.419 0.376 14.670 1.00 95.00 99 HIS A C 1
ATOM 723 O O . HIS A 1 99 ? -4.188 0.723 15.560 1.00 95.00 99 HIS A O 1
ATOM 729 N N . LEU A 1 100 ? -3.839 0.142 13.425 1.00 94.62 100 LEU A N 1
ATOM 730 C CA . LEU A 1 100 ? -5.218 0.344 12.979 1.00 94.62 100 LEU A CA 1
ATOM 731 C C . LEU A 1 100 ? -6.187 -0.614 13.668 1.00 94.62 100 LEU A C 1
ATOM 733 O O . LEU A 1 100 ? -7.261 -0.190 14.079 1.00 94.62 100 LEU A O 1
ATOM 737 N N . VAL A 1 101 ? -5.801 -1.882 13.832 1.00 94.25 101 VAL A N 1
ATOM 738 C CA . VAL A 1 101 ? -6.620 -2.870 14.549 1.00 94.25 101 VAL A CA 1
ATOM 739 C C . VAL A 1 101 ? -6.754 -2.495 16.024 1.00 94.25 101 VAL A C 1
ATOM 741 O O . VAL A 1 101 ? -7.854 -2.560 16.561 1.00 94.25 101 VAL A O 1
ATOM 744 N N . ALA A 1 102 ? -5.668 -2.060 16.672 1.00 92.12 102 ALA A N 1
ATOM 745 C CA . ALA A 1 102 ? -5.720 -1.628 18.067 1.00 92.12 102 ALA A CA 1
ATOM 746 C C . ALA A 1 102 ? -6.619 -0.396 18.260 1.00 92.12 102 ALA A C 1
ATOM 748 O O . ALA A 1 102 ? -7.392 -0.351 19.211 1.00 92.12 102 ALA A O 1
ATOM 749 N N . LEU A 1 103 ? -6.545 0.581 17.350 1.00 87.94 103 LEU A N 1
ATOM 750 C CA . LEU A 1 103 ? -7.386 1.778 17.396 1.00 87.94 103 LEU A CA 1
ATOM 751 C C . LEU A 1 103 ? -8.857 1.464 17.120 1.00 87.94 103 LEU A C 1
ATOM 753 O O . LEU A 1 103 ? -9.710 1.967 17.834 1.00 87.94 103 LEU A O 1
ATOM 757 N N . ALA A 1 104 ? -9.156 0.621 16.129 1.00 87.06 104 ALA A N 1
ATOM 758 C CA . ALA A 1 104 ? -10.531 0.236 15.812 1.00 87.06 104 ALA A CA 1
ATOM 759 C C . ALA A 1 104 ? -11.188 -0.612 16.913 1.00 87.06 104 ALA A C 1
ATOM 761 O O . ALA A 1 104 ? -12.402 -0.608 17.025 1.00 87.06 104 ALA A O 1
ATOM 762 N N . ALA A 1 105 ? -10.403 -1.335 17.718 1.00 84.94 105 ALA A N 1
ATOM 763 C CA . ALA A 1 105 ? -10.909 -2.080 18.872 1.00 84.94 105 ALA A CA 1
ATOM 764 C C . ALA A 1 105 ? -11.098 -1.216 20.134 1.00 84.94 105 ALA A C 1
ATOM 766 O O . ALA A 1 105 ? -11.658 -1.697 21.117 1.00 84.94 105 ALA A O 1
ATOM 767 N N . ALA A 1 106 ? -10.567 0.010 20.138 1.00 79.94 106 ALA A N 1
ATOM 768 C CA . ALA A 1 106 ? -10.622 0.944 21.263 1.00 79.94 106 ALA A CA 1
ATOM 769 C C . ALA A 1 106 ? -11.513 2.171 20.996 1.00 79.94 106 ALA A C 1
ATOM 771 O O . ALA A 1 106 ? -11.672 2.994 21.899 1.00 79.94 106 ALA A O 1
ATOM 772 N N . ALA A 1 107 ? -12.001 2.310 19.760 1.00 70.12 107 ALA A N 1
ATOM 773 C CA . ALA A 1 107 ? -12.979 3.302 19.333 1.00 70.12 107 ALA A CA 1
ATOM 774 C C . ALA A 1 107 ? -14.377 2.795 19.665 1.00 70.12 107 ALA A C 1
ATOM 776 O O . ALA A 1 107 ? -15.158 3.647 20.131 1.00 70.12 107 ALA A O 1
#

pLDDT: mean 94.23, std 7.11, range [69.31, 98.75]

Secondary structure (DSSP, 8-state):
-HHHHHHHHHHHHHHHHHHHHHHHHHHHHHHHHT--TTT-HHHHHHHHHHHHHHHHHTT-HHHHHHHHHHHHHTTT--HHHHHHHHHHHHHHHHHHHHHHHHHHTT-

Solvent-accessible surface area (backbone atoms only — not comparable to full-atom values): 5612 Å² total; per-residue (Å²): 93,53,69,58,47,30,76,73,53,35,52,72,44,38,40,48,51,52,53,51,51,52,55,52,47,53,57,48,52,57,55,55,72,71,56,54,47,94,81,35,29,69,59,48,24,50,54,21,48,54,46,18,52,57,26,48,67,60,55,31,56,69,37,16,51,53,20,48,52,48,31,72,39,27,86,74,50,47,70,67,57,45,54,52,51,50,54,51,43,54,52,33,47,55,55,38,49,58,52,52,54,54,49,46,75,72,97

Foldseek 3Di:
DLVVVCVVQNLVRLLVLLVVLLVVLVVLLVVLLPDDLVVCLVVQLVSLVVQLVSCVVLVLPQLNVLSVVSNVCSVPAHPVNSNVSSVSNVVSSVVVSVVSNVVSVVD